Protein AF-A0A8T1SUW6-F1 (afdb_monomer_lite)

Structure (mmCIF, N/CA/C/O backbone):
data_AF-A0A8T1SUW6-F1
#
_entry.id   AF-A0A8T1SUW6-F1
#
loop_
_atom_site.group_PDB
_atom_site.id
_atom_site.type_symbol
_atom_site.label_atom_id
_atom_site.label_alt_id
_atom_site.label_comp_id
_atom_site.label_asym_id
_atom_site.label_entity_id
_atom_site.label_seq_id
_atom_site.pdbx_PDB_ins_code
_atom_site.Cartn_x
_atom_site.Cartn_y
_atom_site.Cartn_z
_atom_site.occupancy
_atom_site.B_iso_or_equiv
_atom_site.auth_seq_id
_atom_site.auth_comp_id
_atom_site.auth_asym_id
_atom_site.auth_atom_id
_atom_site.pdbx_PDB_model_num
ATOM 1 N N . MET A 1 1 ? -59.136 -30.016 9.074 1.00 40.41 1 MET A N 1
ATOM 2 C CA . MET A 1 1 ? -58.946 -30.058 7.612 1.00 40.41 1 MET A CA 1
ATOM 3 C C . MET A 1 1 ? -57.786 -29.136 7.279 1.00 40.41 1 MET A C 1
ATOM 5 O O . MET A 1 1 ? -57.824 -27.994 7.704 1.00 40.41 1 MET A O 1
ATOM 9 N N . HIS A 1 2 ? -56.783 -29.708 6.610 1.00 50.50 2 HIS A N 1
ATOM 10 C CA . HIS A 1 2 ? -55.618 -29.118 5.938 1.00 50.50 2 HIS A CA 1
ATOM 11 C C . HIS A 1 2 ? -54.637 -28.232 6.727 1.00 50.50 2 HIS A C 1
ATOM 13 O O . HIS A 1 2 ? -54.806 -27.031 6.890 1.00 50.50 2 HIS A O 1
ATOM 19 N N . THR A 1 3 ? -53.546 -28.886 7.131 1.00 46.12 3 THR A N 1
ATOM 20 C CA . THR A 1 3 ? -52.180 -28.354 7.151 1.00 46.12 3 THR A CA 1
ATOM 21 C C . THR A 1 3 ? -51.777 -27.932 5.736 1.00 46.12 3 THR A C 1
ATOM 23 O O . THR A 1 3 ? -51.871 -28.756 4.825 1.00 46.12 3 THR A O 1
ATOM 26 N N . ASP A 1 4 ? -51.322 -26.695 5.555 1.00 43.72 4 ASP A N 1
ATOM 27 C CA . ASP A 1 4 ? -50.722 -26.245 4.298 1.00 43.72 4 ASP A CA 1
ATOM 28 C C . ASP A 1 4 ? -49.205 -26.467 4.357 1.00 43.72 4 ASP A C 1
ATOM 30 O O . ASP A 1 4 ? -48.480 -25.861 5.147 1.00 43.72 4 ASP A O 1
ATOM 34 N N . VAL A 1 5 ? -48.774 -27.448 3.571 1.00 49.34 5 VAL A N 1
ATOM 35 C CA . VAL A 1 5 ? -47.392 -27.759 3.212 1.00 49.34 5 VAL A CA 1
ATOM 36 C C . VAL A 1 5 ? -47.083 -26.904 1.986 1.00 49.34 5 VAL A C 1
ATOM 38 O O . VAL A 1 5 ? -47.857 -26.925 1.034 1.00 49.34 5 VAL A O 1
ATOM 41 N N . GLY A 1 6 ? -45.981 -26.151 2.014 1.00 41.66 6 GLY A N 1
ATOM 42 C CA . GLY A 1 6 ? -45.644 -25.195 0.955 1.00 41.66 6 GLY A CA 1
ATOM 43 C C . GLY A 1 6 ? -45.304 -25.820 -0.403 1.00 41.66 6 GLY A C 1
ATOM 44 O O . GLY A 1 6 ? -45.446 -27.025 -0.616 1.00 41.66 6 GLY A O 1
ATOM 45 N N . PRO A 1 7 ? -44.728 -25.009 -1.301 1.00 52.66 7 PRO A N 1
ATOM 46 C CA . PRO A 1 7 ? -43.649 -25.518 -2.130 1.00 52.66 7 PRO A CA 1
ATOM 47 C C . PRO A 1 7 ? -42.414 -24.611 -2.078 1.00 52.66 7 PRO A C 1
ATOM 49 O O . PRO A 1 7 ? -42.462 -23.406 -2.311 1.00 52.66 7 PRO A O 1
ATOM 52 N N . GLU A 1 8 ? -41.290 -25.257 -1.794 1.00 51.03 8 GLU A N 1
ATOM 53 C CA . GLU A 1 8 ? -39.934 -24.847 -2.158 1.00 51.03 8 GLU A CA 1
ATOM 54 C C . GLU A 1 8 ? -39.859 -24.624 -3.682 1.00 51.03 8 GLU A C 1
ATOM 56 O O . GLU A 1 8 ? -40.435 -25.416 -4.443 1.00 51.03 8 GLU A O 1
ATOM 61 N N . PRO A 1 9 ? -39.129 -23.600 -4.154 1.00 45.41 9 PRO A N 1
ATOM 62 C CA . PRO A 1 9 ? -38.442 -23.799 -5.415 1.00 45.41 9 PRO A CA 1
ATOM 63 C C . PRO A 1 9 ? -36.989 -23.313 -5.396 1.00 45.41 9 PRO A C 1
ATOM 65 O O . PRO A 1 9 ? -36.703 -22.127 -5.533 1.00 45.41 9 PRO A O 1
ATOM 68 N N . ARG A 1 10 ? -36.110 -24.316 -5.442 1.00 39.00 10 ARG A N 1
ATOM 69 C CA . ARG A 1 10 ? -35.081 -24.539 -6.468 1.00 39.00 10 ARG A CA 1
ATOM 70 C C . ARG A 1 10 ? -33.951 -23.515 -6.513 1.00 39.00 10 ARG A C 1
ATOM 72 O O . ARG A 1 10 ? -34.040 -22.463 -7.141 1.00 39.00 10 ARG A O 1
ATOM 79 N N . SER A 1 11 ? -32.819 -23.979 -5.989 1.00 37.12 11 SER A N 1
ATOM 80 C CA . SER A 1 11 ? -31.460 -23.643 -6.404 1.00 37.12 11 SER A CA 1
ATOM 81 C C . SER A 1 11 ? -31.374 -23.261 -7.885 1.00 37.12 11 SER A C 1
ATOM 83 O O . SER A 1 11 ? -31.557 -24.097 -8.771 1.00 37.12 11 SER A O 1
ATOM 85 N N . LEU A 1 12 ? -31.042 -22.000 -8.149 1.00 41.91 12 LEU A N 1
ATOM 86 C CA . LEU A 1 12 ? -30.450 -21.593 -9.414 1.00 41.91 12 LEU A CA 1
ATOM 87 C C . LEU A 1 12 ? -28.939 -21.624 -9.227 1.00 41.91 12 LEU A C 1
ATOM 89 O O . LEU A 1 12 ? -28.312 -20.651 -8.813 1.00 41.91 12 LEU A O 1
ATOM 93 N N . GLU A 1 13 ? -28.375 -22.790 -9.527 1.00 40.44 13 GLU A N 1
ATOM 94 C CA . GLU A 1 13 ? -26.963 -22.934 -9.844 1.00 40.44 13 GLU A CA 1
ATOM 95 C C . GLU A 1 13 ? -26.699 -22.172 -11.147 1.00 40.44 13 GLU A C 1
ATOM 97 O O . GLU A 1 13 ? -26.898 -22.660 -12.260 1.00 40.44 13 GLU A O 1
ATOM 102 N N . GLY A 1 14 ? -26.316 -20.907 -10.996 1.00 31.39 14 GLY A N 1
ATOM 103 C CA . GLY A 1 14 ? -25.823 -20.069 -12.076 1.00 31.39 14 GLY A CA 1
ATOM 104 C C . GLY A 1 14 ? -24.409 -20.489 -12.443 1.00 31.39 14 GLY A C 1
ATOM 105 O O . GLY A 1 14 ? -23.456 -19.892 -11.962 1.00 31.39 14 GLY A O 1
ATOM 106 N N . SER A 1 15 ? -24.325 -21.551 -13.248 1.00 36.06 15 SER A N 1
ATOM 107 C CA . SER A 1 15 ? -23.232 -21.917 -14.159 1.00 36.06 15 SER A CA 1
ATOM 108 C C . SER A 1 15 ? -21.910 -21.184 -13.917 1.00 36.06 15 SER A C 1
ATOM 110 O O . SER A 1 15 ? -21.648 -20.109 -14.456 1.00 36.06 15 SER A O 1
ATOM 112 N N . THR A 1 16 ? -21.045 -21.837 -13.150 1.00 34.69 16 THR A N 1
ATOM 113 C CA . THR A 1 16 ? -19.602 -21.669 -13.246 1.00 34.69 16 THR A CA 1
ATOM 114 C C . THR A 1 16 ? -19.174 -22.059 -14.659 1.00 34.69 16 THR A C 1
ATOM 116 O O . THR A 1 16 ? -19.083 -23.234 -15.000 1.00 34.69 16 THR A O 1
ATOM 119 N N . SER A 1 17 ? -18.944 -21.070 -15.517 1.00 33.12 17 SER A N 1
ATOM 120 C CA . SER A 1 17 ? -18.238 -21.281 -16.780 1.00 33.12 17 SER A CA 1
ATOM 121 C C . SER A 1 17 ? -16.751 -21.495 -16.468 1.00 33.12 17 SER A C 1
ATOM 123 O O . SER A 1 17 ? -16.112 -20.555 -15.994 1.00 33.12 17 SER A O 1
ATOM 125 N N . PRO A 1 18 ? -16.151 -22.671 -16.734 1.00 42.69 18 PRO A N 1
ATOM 126 C CA . PRO A 1 18 ? -14.709 -22.843 -16.659 1.00 42.69 18 PRO A CA 1
ATOM 127 C C . PRO A 1 18 ? -14.131 -22.413 -18.008 1.00 42.69 18 PRO A C 1
ATOM 129 O O . PRO A 1 18 ? -13.788 -23.237 -18.851 1.00 42.69 18 PRO A O 1
ATOM 132 N N . VAL A 1 19 ? -14.099 -21.107 -18.261 1.00 36.09 19 VAL A N 1
ATOM 133 C CA . VAL A 1 19 ? -13.510 -20.560 -19.489 1.00 36.09 19 VAL A CA 1
ATOM 134 C C . VAL A 1 19 ? -12.622 -19.381 -19.130 1.00 36.09 19 VAL A C 1
ATOM 136 O O . VAL A 1 19 ? -12.901 -18.259 -19.513 1.00 36.09 19 VAL A O 1
ATOM 139 N N . GLU A 1 20 ? -11.566 -19.636 -18.360 1.00 41.66 20 GLU A N 1
ATOM 140 C CA . GLU A 1 20 ? -10.367 -18.776 -18.369 1.00 41.66 20 GLU A CA 1
ATOM 141 C C . GLU A 1 20 ? -9.097 -19.449 -17.809 1.00 41.66 20 GLU A C 1
ATOM 143 O O . GLU A 1 20 ? -8.033 -18.840 -17.768 1.00 41.66 20 GLU A O 1
ATOM 148 N N . GLU A 1 21 ? -9.145 -20.740 -17.458 1.00 40.72 21 GLU A N 1
ATOM 149 C CA . GLU A 1 21 ? -7.982 -21.466 -16.917 1.00 40.72 21 GLU A CA 1
ATOM 150 C C . GLU A 1 21 ? -7.058 -22.063 -18.004 1.00 40.72 21 GLU A C 1
ATOM 152 O O . GLU A 1 21 ? -5.993 -22.594 -17.709 1.00 40.72 21 GLU A O 1
ATOM 157 N N . GLN A 1 22 ? -7.407 -21.938 -19.289 1.00 41.66 22 GLN A N 1
ATOM 158 C CA . GLN A 1 22 ? -6.613 -22.503 -20.396 1.00 41.66 22 GLN A CA 1
ATOM 159 C C . GLN A 1 22 ? -5.659 -21.511 -21.076 1.00 41.66 22 GLN A C 1
ATOM 161 O O . GLN A 1 22 ? -4.907 -21.896 -21.971 1.00 41.66 22 GLN A O 1
ATOM 166 N N . GLN A 1 23 ? -5.603 -20.256 -20.625 1.00 45.06 23 GLN A N 1
ATOM 167 C CA . GLN A 1 23 ? -4.648 -19.270 -21.146 1.00 45.06 23 GLN A CA 1
ATOM 168 C C . GLN A 1 23 ? -3.442 -19.060 -20.210 1.00 45.06 23 GLN A C 1
ATOM 170 O O . GLN A 1 23 ? -2.803 -18.015 -20.241 1.00 45.06 23 GLN A O 1
ATOM 175 N N . LEU A 1 24 ? -3.110 -20.042 -19.364 1.00 48.47 24 LEU A N 1
ATOM 176 C CA . LEU A 1 24 ? -1.922 -20.010 -18.495 1.00 48.47 24 LEU A CA 1
ATOM 177 C C . LEU A 1 24 ? -0.762 -20.903 -18.972 1.00 48.47 24 LEU A C 1
ATOM 179 O O . LEU A 1 24 ? 0.211 -21.060 -18.241 1.00 48.47 24 LEU A O 1
ATOM 183 N N . GLN A 1 25 ? -0.796 -21.442 -20.199 1.00 52.94 25 GLN A N 1
ATOM 184 C CA . GLN A 1 25 ? 0.197 -22.441 -20.631 1.00 52.94 25 GLN A CA 1
ATOM 185 C C . GLN A 1 25 ? 1.103 -22.073 -21.816 1.00 52.94 25 GLN A C 1
ATOM 187 O O . GLN A 1 25 ? 1.695 -22.973 -22.402 1.00 52.94 25 GLN A O 1
ATOM 192 N N . GLN A 1 26 ? 1.265 -20.807 -22.213 1.00 40.62 26 GLN A N 1
ATOM 193 C CA . GLN A 1 26 ? 2.131 -20.500 -23.368 1.00 40.62 26 GLN A CA 1
ATOM 194 C C . GLN A 1 26 ? 3.081 -19.327 -23.115 1.00 40.62 26 GLN A C 1
ATOM 196 O O . GLN A 1 26 ? 2.941 -18.245 -23.675 1.00 40.62 26 GLN A O 1
ATOM 201 N N . CYS A 1 27 ? 4.109 -19.587 -22.307 1.00 34.09 27 CYS A N 1
ATOM 202 C CA . CYS A 1 27 ? 5.427 -19.009 -22.561 1.00 34.09 27 CYS A CA 1
ATOM 203 C C . CYS A 1 27 ? 6.105 -19.887 -23.625 1.00 34.09 27 CYS A C 1
ATOM 205 O O . CYS A 1 27 ? 6.280 -21.078 -23.362 1.00 34.09 27 CYS A O 1
ATOM 207 N N . PRO A 1 28 ? 6.502 -19.380 -24.805 1.00 35.78 28 PRO A N 1
ATOM 208 C CA . PRO A 1 28 ? 7.363 -20.163 -25.673 1.00 35.78 28 PRO A CA 1
ATOM 209 C C . PRO A 1 28 ? 8.774 -20.206 -25.071 1.00 35.78 28 PRO A C 1
ATOM 211 O O . PRO A 1 28 ? 9.523 -19.230 -25.121 1.00 35.78 28 PRO A O 1
ATOM 214 N N . GLU A 1 29 ? 9.133 -21.367 -24.519 1.00 48.25 29 GLU A N 1
ATOM 215 C CA . GLU A 1 29 ? 10.520 -21.809 -24.411 1.00 48.25 29 GLU A CA 1
ATOM 216 C C . GLU A 1 29 ? 11.103 -21.885 -25.827 1.00 48.25 29 GLU A C 1
ATOM 218 O O . GLU A 1 29 ? 10.810 -22.805 -26.588 1.00 48.25 29 GLU A O 1
ATOM 223 N N . GLN A 1 30 ? 11.920 -20.908 -26.218 1.00 36.59 30 GLN A N 1
ATOM 224 C CA . GLN A 1 30 ? 12.763 -21.043 -27.404 1.00 36.59 30 GLN A CA 1
ATOM 225 C C . GLN A 1 30 ? 14.215 -21.205 -26.985 1.00 36.59 30 GLN A C 1
ATOM 227 O O . GLN A 1 30 ? 15.023 -20.282 -27.037 1.00 36.59 30 GLN A O 1
ATOM 232 N N . ALA A 1 31 ? 14.533 -22.437 -26.603 1.00 50.47 31 ALA A N 1
ATOM 233 C CA . ALA A 1 31 ? 15.875 -22.975 -26.690 1.00 50.47 31 ALA A CA 1
ATOM 234 C C . ALA A 1 31 ? 15.864 -24.131 -27.698 1.00 50.47 3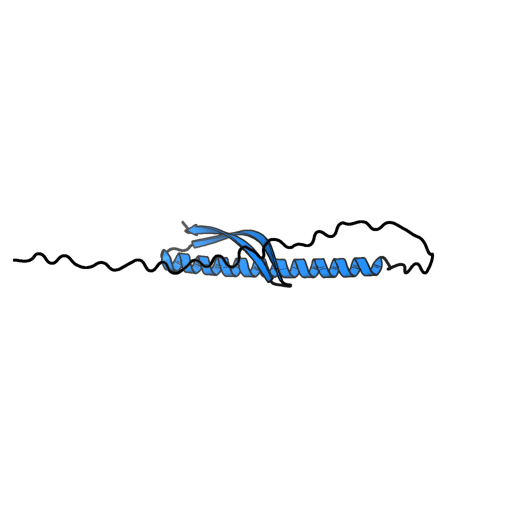1 ALA A C 1
ATOM 236 O O . ALA A 1 31 ? 15.648 -25.273 -27.317 1.00 50.47 31 ALA A O 1
ATOM 237 N N . VAL A 1 32 ? 16.133 -23.853 -28.980 1.00 36.28 32 VAL A N 1
ATOM 238 C CA . VAL A 1 32 ? 16.771 -24.845 -29.861 1.00 36.28 32 VAL A CA 1
ATOM 239 C C . VAL A 1 32 ? 17.847 -24.163 -30.703 1.00 36.28 32 VAL A C 1
ATOM 241 O O . VAL A 1 32 ? 17.603 -23.301 -31.542 1.00 36.28 32 VAL A O 1
ATOM 244 N N . SER A 1 33 ? 19.062 -24.597 -30.394 1.00 43.94 33 SER A N 1
ATOM 245 C CA . SER A 1 33 ? 20.339 -24.404 -31.063 1.00 43.94 33 SER A CA 1
ATOM 246 C C . SER A 1 33 ? 20.287 -24.698 -32.565 1.00 43.94 33 SER A C 1
ATOM 248 O O . SER A 1 33 ? 20.057 -25.842 -32.948 1.00 43.94 33 SER A O 1
ATOM 250 N N . ASN A 1 34 ? 20.679 -23.725 -33.390 1.00 42.53 34 ASN A N 1
ATOM 251 C CA . ASN A 1 34 ? 21.217 -23.988 -34.724 1.00 42.53 34 ASN A CA 1
ATOM 252 C C . ASN A 1 34 ? 22.693 -23.581 -34.742 1.00 42.53 34 ASN A C 1
ATOM 254 O O . ASN A 1 34 ? 23.038 -22.399 -34.710 1.00 42.53 34 ASN A O 1
ATOM 258 N N . ARG A 1 35 ? 23.569 -24.588 -34.743 1.00 54.19 35 ARG A N 1
ATOM 259 C CA . ARG A 1 35 ? 24.987 -24.425 -35.061 1.00 54.19 35 ARG A CA 1
ATOM 260 C C . ARG A 1 35 ? 25.167 -24.342 -36.582 1.00 54.19 35 ARG A C 1
ATOM 262 O O . ARG A 1 35 ? 24.567 -25.139 -37.295 1.00 54.19 35 ARG A O 1
ATOM 269 N N . GLN A 1 36 ? 26.132 -23.489 -36.963 1.00 49.12 36 GLN A N 1
ATOM 270 C CA . GLN A 1 36 ? 27.047 -23.615 -38.118 1.00 49.12 36 GLN A CA 1
ATOM 271 C C . GLN A 1 36 ? 26.549 -22.949 -39.429 1.00 49.12 36 GLN A C 1
ATOM 273 O O . GLN A 1 36 ? 25.399 -23.122 -39.797 1.00 49.12 36 GLN A O 1
ATOM 278 N N . GLU A 1 37 ? 27.298 -22.129 -40.186 1.00 45.12 37 GLU A N 1
ATOM 279 C CA . GLU A 1 37 ? 28.743 -21.875 -40.270 1.00 45.12 37 GLU A CA 1
ATOM 280 C C . GLU A 1 37 ? 29.030 -20.541 -41.012 1.00 45.12 37 GLU A C 1
ATOM 282 O O . GLU A 1 37 ? 28.350 -20.188 -41.970 1.00 45.12 37 GLU A O 1
ATOM 287 N N . ASP A 1 38 ? 30.040 -19.816 -40.530 1.00 48.06 38 ASP A N 1
ATOM 288 C CA . ASP A 1 38 ? 31.078 -19.080 -41.270 1.00 48.06 38 ASP A CA 1
ATOM 289 C C . ASP A 1 38 ? 30.749 -18.265 -42.553 1.00 48.06 38 ASP A C 1
ATOM 291 O O . ASP A 1 38 ? 30.609 -18.800 -43.652 1.00 48.06 38 ASP A O 1
ATOM 295 N N . ARG A 1 39 ? 30.790 -16.923 -42.435 1.00 50.53 39 ARG A N 1
ATOM 296 C CA . ARG A 1 39 ? 31.409 -16.020 -43.433 1.00 50.53 39 ARG A CA 1
ATOM 297 C C . ARG A 1 39 ? 31.607 -14.603 -42.878 1.00 50.53 39 ARG A C 1
ATOM 299 O O . ARG A 1 39 ? 30.667 -13.887 -42.546 1.00 50.53 39 ARG A O 1
ATOM 306 N N . MET A 1 40 ? 32.876 -14.215 -42.798 1.00 49.41 40 MET A N 1
ATOM 307 C CA . MET A 1 40 ? 33.417 -12.913 -42.403 1.00 49.41 40 MET A CA 1
ATOM 308 C C . MET A 1 40 ? 32.735 -11.724 -43.110 1.00 49.41 40 MET A C 1
ATOM 310 O O . MET A 1 40 ? 32.757 -11.625 -44.333 1.00 49.41 40 MET A O 1
ATOM 314 N N . GLY A 1 41 ? 32.202 -10.775 -42.332 1.00 49.28 41 GLY A N 1
ATOM 315 C CA . GLY A 1 41 ? 31.678 -9.513 -42.855 1.00 49.28 41 GLY A CA 1
ATOM 316 C C . GLY A 1 41 ? 31.212 -8.552 -41.762 1.00 49.28 41 GLY A C 1
ATOM 317 O O . GLY A 1 41 ? 30.094 -8.653 -41.282 1.00 49.28 41 GLY A O 1
ATOM 318 N N . GLN A 1 42 ? 32.073 -7.590 -41.423 1.00 48.44 42 GLN A N 1
ATOM 319 C CA . GLN A 1 42 ? 31.779 -6.355 -40.677 1.00 48.44 42 GLN A CA 1
ATOM 320 C C . GLN A 1 42 ? 31.439 -6.500 -39.182 1.00 48.44 42 GLN A C 1
ATOM 322 O O . GLN A 1 42 ? 30.304 -6.649 -38.739 1.00 48.44 42 GLN A O 1
ATOM 327 N N . ARG A 1 43 ? 32.484 -6.326 -38.369 1.00 54.06 43 ARG A N 1
ATOM 328 C CA . ARG A 1 43 ? 32.411 -6.113 -36.923 1.00 54.06 43 ARG A CA 1
ATOM 329 C C . ARG A 1 43 ? 31.776 -4.745 -36.639 1.00 54.06 43 ARG A C 1
ATOM 331 O O . ARG A 1 43 ? 32.496 -3.768 -36.450 1.00 54.06 43 ARG A O 1
ATOM 338 N N . ASN A 1 44 ? 30.448 -4.673 -36.573 1.00 55.97 44 ASN A N 1
ATOM 339 C CA . ASN A 1 44 ? 29.773 -3.525 -35.974 1.00 55.97 44 ASN A CA 1
ATOM 340 C C . ASN A 1 44 ? 29.995 -3.596 -34.453 1.00 55.97 44 ASN A C 1
ATOM 342 O O . ASN A 1 44 ? 29.273 -4.279 -33.724 1.00 55.97 44 ASN A O 1
ATOM 346 N N . ARG A 1 45 ? 31.087 -2.982 -33.980 1.00 55.81 45 ARG A N 1
ATOM 347 C CA . ARG A 1 45 ? 31.351 -2.809 -32.550 1.00 55.81 45 ARG A CA 1
ATOM 348 C C . ARG A 1 45 ? 30.259 -1.885 -32.003 1.00 55.81 45 ARG A C 1
ATOM 350 O O . ARG A 1 45 ? 30.421 -0.671 -32.057 1.00 55.81 45 ARG A O 1
ATOM 357 N N . ARG A 1 46 ? 29.161 -2.443 -31.477 1.00 59.31 46 ARG A N 1
ATOM 358 C CA . ARG A 1 46 ? 28.294 -1.696 -30.552 1.00 59.31 46 ARG A CA 1
ATOM 359 C C . ARG A 1 46 ? 29.204 -1.164 -29.444 1.00 59.31 46 ARG A C 1
ATOM 361 O O . ARG A 1 46 ? 29.917 -1.945 -28.811 1.00 59.31 46 ARG A O 1
ATOM 368 N N . SER A 1 47 ? 29.289 0.157 -29.333 1.00 57.84 47 SER A N 1
ATOM 369 C CA . SER A 1 47 ? 30.207 0.810 -28.406 1.00 57.84 47 SER A CA 1
ATOM 370 C C . SER A 1 47 ? 29.719 0.559 -26.977 1.00 57.84 47 SER A C 1
ATOM 372 O O . SER A 1 47 ? 28.517 0.657 -26.744 1.00 57.84 47 SER A O 1
ATOM 374 N N . PRO A 1 48 ? 30.609 0.279 -26.007 1.00 61.12 48 PRO A N 1
ATOM 375 C CA . PRO A 1 48 ? 30.224 0.077 -24.603 1.00 61.12 48 PRO A CA 1
ATOM 376 C C . PRO A 1 48 ? 29.334 1.202 -24.041 1.00 61.12 48 PRO A C 1
ATOM 378 O O . PRO A 1 48 ? 28.413 0.947 -23.277 1.00 61.12 48 PRO A O 1
ATOM 381 N N . LYS A 1 49 ? 29.539 2.428 -24.539 1.00 58.09 49 LYS A N 1
ATOM 382 C CA . LYS A 1 49 ? 28.843 3.656 -24.134 1.00 58.09 49 LYS A CA 1
ATOM 383 C C . LYS A 1 49 ? 27.316 3.614 -24.298 1.00 58.09 49 LYS A C 1
ATOM 385 O O . LYS A 1 49 ? 26.615 4.236 -23.511 1.00 58.09 49 LYS A O 1
ATOM 390 N N . ASP A 1 50 ? 26.796 2.905 -25.301 1.00 66.00 50 ASP A N 1
ATOM 391 C CA . ASP A 1 50 ? 25.347 2.869 -25.563 1.00 66.00 50 ASP A CA 1
ATOM 392 C C . ASP A 1 50 ? 24.613 1.907 -24.613 1.00 66.00 50 ASP A C 1
ATOM 394 O O . ASP A 1 50 ? 23.426 2.081 -24.332 1.00 66.00 50 ASP A O 1
ATOM 398 N N . ALA A 1 51 ? 25.320 0.892 -24.102 1.00 63.69 51 ALA A N 1
ATOM 399 C CA . ALA A 1 51 ? 24.779 -0.046 -23.124 1.00 63.69 51 ALA A CA 1
ATOM 400 C C . ALA A 1 51 ? 24.642 0.612 -21.743 1.00 63.69 51 ALA A C 1
ATOM 402 O O . ALA A 1 51 ? 23.598 0.466 -21.109 1.00 63.69 51 ALA A O 1
ATOM 403 N N . ASP A 1 52 ? 25.642 1.402 -21.339 1.00 72.19 52 ASP A N 1
ATOM 404 C CA . ASP A 1 52 ? 25.657 2.109 -20.052 1.00 72.19 52 ASP A CA 1
ATOM 405 C C . ASP A 1 52 ? 24.492 3.114 -19.927 1.00 72.19 52 ASP A C 1
ATOM 407 O O . ASP A 1 52 ? 23.863 3.232 -18.874 1.00 72.19 52 ASP A O 1
ATOM 411 N N . ILE A 1 53 ? 24.146 3.813 -21.018 1.00 74.94 53 ILE A N 1
ATOM 412 C CA . ILE A 1 53 ? 23.023 4.767 -21.026 1.00 74.94 53 ILE A CA 1
ATOM 413 C C . ILE A 1 53 ? 21.674 4.047 -20.910 1.00 74.94 53 ILE A C 1
ATOM 415 O O . ILE A 1 53 ? 20.813 4.477 -20.141 1.00 74.94 53 ILE A O 1
ATOM 419 N N . MET A 1 54 ? 21.468 2.952 -21.649 1.00 73.75 54 MET A N 1
ATOM 420 C CA . MET A 1 54 ? 20.210 2.199 -21.571 1.00 73.75 54 MET A CA 1
ATOM 421 C C . MET A 1 54 ? 19.980 1.579 -20.190 1.00 73.75 54 MET A C 1
ATOM 423 O O . MET A 1 54 ? 18.833 1.510 -19.747 1.00 73.75 54 MET A O 1
ATOM 427 N N . ASP A 1 55 ? 21.043 1.149 -19.511 1.00 72.00 55 ASP A N 1
ATOM 428 C CA . ASP A 1 55 ? 20.950 0.587 -18.164 1.00 72.00 55 ASP A CA 1
ATOM 429 C C . ASP A 1 55 ? 20.542 1.653 -17.135 1.00 72.00 55 ASP A C 1
ATOM 431 O O . ASP A 1 55 ? 19.575 1.483 -16.390 1.00 72.00 55 ASP A O 1
ATOM 435 N N . SER A 1 56 ? 21.171 2.831 -17.195 1.00 79.19 56 SER A N 1
ATOM 436 C CA . SER A 1 56 ? 20.823 3.969 -16.334 1.00 79.19 56 SER A CA 1
ATOM 437 C C . SER A 1 56 ? 19.367 4.435 -16.504 1.00 79.19 56 SER A C 1
ATOM 439 O O . SER A 1 56 ? 18.684 4.743 -15.520 1.00 79.19 56 SER A O 1
ATOM 441 N N . VAL A 1 57 ? 18.851 4.445 -17.739 1.00 77.25 57 VAL A N 1
ATOM 442 C CA . VAL A 1 57 ? 17.447 4.798 -18.019 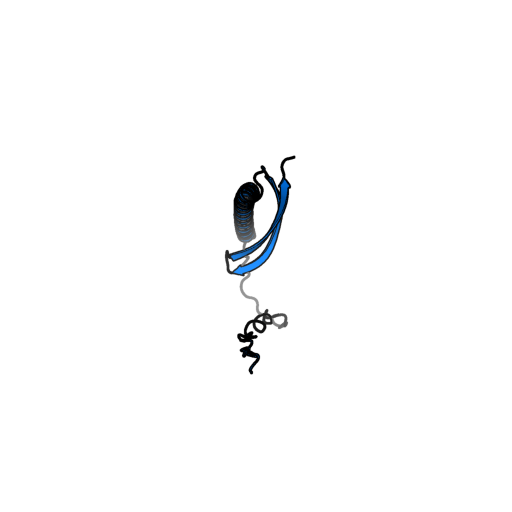1.00 77.25 57 VAL A CA 1
ATOM 443 C C . VAL A 1 57 ? 16.484 3.788 -17.387 1.00 77.25 57 VAL A C 1
ATOM 445 O 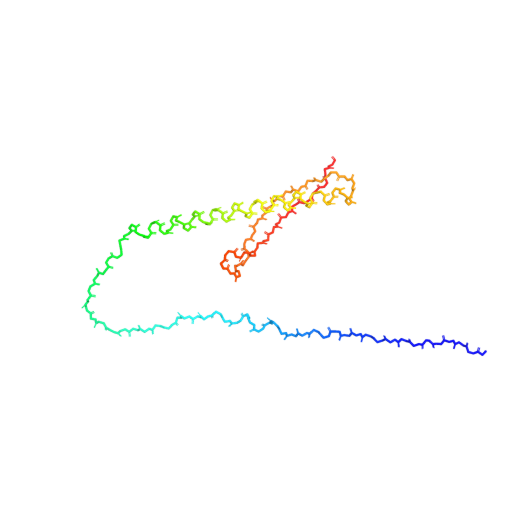O . VAL A 1 57 ? 15.484 4.189 -16.786 1.00 77.25 57 VAL A O 1
ATOM 448 N N . ARG A 1 58 ? 16.787 2.486 -17.475 1.00 80.38 58 ARG A N 1
ATOM 449 C CA . ARG A 1 58 ? 15.962 1.424 -16.877 1.00 80.38 58 ARG A CA 1
ATOM 450 C C . ARG A 1 58 ? 15.932 1.512 -15.356 1.00 80.38 58 ARG A C 1
ATOM 452 O O . ARG A 1 58 ? 14.851 1.420 -14.776 1.00 80.38 58 ARG A O 1
ATOM 459 N N . GLU A 1 59 ? 17.077 1.754 -14.724 1.00 81.62 59 GLU A N 1
ATOM 460 C CA . GLU A 1 59 ? 17.168 1.920 -13.268 1.00 81.62 59 GLU A CA 1
ATOM 461 C C . GLU A 1 59 ? 16.348 3.130 -12.794 1.00 81.62 59 GLU A C 1
ATOM 463 O O . GLU A 1 59 ? 15.570 3.040 -11.844 1.00 81.62 59 GLU A O 1
ATOM 468 N N . THR A 1 60 ? 16.438 4.251 -13.516 1.00 85.12 60 THR A N 1
ATOM 469 C CA . THR A 1 60 ? 15.669 5.468 -13.206 1.00 85.12 60 THR A CA 1
ATOM 470 C C . THR A 1 60 ? 14.163 5.211 -13.286 1.00 85.12 60 THR A C 1
ATOM 472 O O . THR A 1 60 ? 13.399 5.639 -12.417 1.00 85.12 60 THR A O 1
ATOM 475 N N . GLN A 1 61 ? 13.719 4.472 -14.305 1.00 84.38 61 GLN A N 1
ATOM 476 C CA . GLN A 1 61 ? 12.311 4.120 -14.469 1.00 84.38 61 GLN A CA 1
ATOM 477 C C . GLN A 1 61 ? 11.829 3.145 -13.386 1.00 84.38 61 GLN A C 1
ATOM 479 O O . GLN A 1 61 ? 10.724 3.305 -12.859 1.00 84.38 61 GLN A O 1
ATOM 484 N N . ALA A 1 62 ? 12.657 2.171 -13.006 1.00 85.25 62 ALA A N 1
ATOM 485 C CA . ALA A 1 62 ? 12.361 1.259 -11.906 1.00 85.25 62 ALA A CA 1
ATOM 486 C C . ALA A 1 62 ? 12.239 2.012 -10.571 1.00 85.25 62 ALA A C 1
ATOM 488 O O . ALA A 1 62 ? 11.300 1.773 -9.811 1.00 85.25 62 ALA A O 1
ATOM 489 N N . ALA A 1 63 ? 13.130 2.970 -10.309 1.00 87.56 63 ALA A N 1
ATOM 490 C CA . ALA A 1 63 ? 13.070 3.818 -9.122 1.00 87.56 63 ALA A CA 1
ATOM 491 C C . ALA A 1 63 ? 11.795 4.678 -9.086 1.00 87.56 63 ALA A C 1
ATOM 493 O O . ALA A 1 63 ? 11.118 4.731 -8.058 1.00 87.56 63 ALA A O 1
ATOM 494 N N . ALA A 1 64 ? 11.424 5.300 -10.211 1.00 89.62 64 ALA A N 1
ATOM 495 C CA . ALA A 1 64 ? 10.189 6.079 -10.316 1.00 89.62 64 ALA A CA 1
ATOM 496 C C . ALA A 1 64 ? 8.944 5.217 -10.048 1.00 89.62 64 ALA A C 1
ATOM 498 O O . ALA A 1 64 ? 8.056 5.623 -9.299 1.00 89.62 64 ALA A O 1
ATOM 499 N N . THR A 1 65 ? 8.928 4.003 -10.598 1.00 92.31 65 THR A N 1
ATOM 500 C CA . THR A 1 65 ? 7.841 3.035 -10.412 1.00 92.31 65 THR A CA 1
ATOM 501 C C . THR A 1 65 ? 7.718 2.614 -8.942 1.00 92.31 65 THR A C 1
ATOM 503 O O . THR A 1 65 ? 6.632 2.668 -8.370 1.00 92.31 65 THR A O 1
ATOM 506 N N . ARG A 1 66 ? 8.835 2.278 -8.280 1.00 93.00 66 ARG A N 1
ATOM 507 C CA . ARG A 1 66 ? 8.847 1.948 -6.841 1.00 93.00 66 ARG A CA 1
ATOM 508 C C . ARG A 1 66 ? 8.345 3.111 -5.980 1.00 93.00 66 ARG A C 1
ATOM 510 O O . ARG A 1 66 ? 7.601 2.891 -5.028 1.00 93.00 66 ARG A O 1
ATOM 517 N N . ALA A 1 67 ? 8.709 4.349 -6.321 1.00 95.94 67 ALA A N 1
ATOM 518 C CA . ALA A 1 67 ? 8.220 5.533 -5.614 1.00 95.94 67 ALA A CA 1
ATOM 519 C C . ALA A 1 67 ? 6.702 5.721 -5.775 1.00 95.94 67 ALA A C 1
ATOM 521 O O . ALA A 1 67 ? 6.024 6.144 -4.839 1.00 95.94 67 ALA A O 1
ATOM 522 N N . GLU A 1 68 ? 6.151 5.404 -6.944 1.00 96.25 68 GLU A N 1
ATOM 523 C CA . GLU A 1 68 ? 4.706 5.429 -7.167 1.00 96.25 68 GLU A CA 1
ATOM 524 C C . GLU A 1 68 ? 3.981 4.365 -6.336 1.00 96.25 68 GLU A C 1
ATOM 526 O O . GLU A 1 68 ? 2.990 4.682 -5.674 1.00 96.25 68 GLU A O 1
ATOM 531 N N . TRP A 1 69 ? 4.517 3.144 -6.274 1.00 96.94 69 TRP A N 1
ATOM 532 C CA . TRP A 1 69 ? 3.974 2.086 -5.416 1.00 96.94 69 TRP A CA 1
ATOM 533 C C . TRP A 1 69 ? 3.975 2.487 -3.942 1.00 96.94 69 TRP A C 1
ATOM 535 O O . TRP A 1 69 ? 2.990 2.265 -3.241 1.00 96.94 69 TRP A O 1
ATOM 545 N N . GLN A 1 70 ? 5.041 3.147 -3.487 1.00 98.00 70 GLN A N 1
ATOM 546 C CA . GLN A 1 70 ? 5.136 3.648 -2.120 1.00 98.00 70 GLN A CA 1
ATOM 547 C C . GLN A 1 70 ? 4.046 4.691 -1.814 1.00 98.00 70 GLN A C 1
ATOM 549 O O . GLN A 1 70 ? 3.332 4.566 -0.819 1.00 98.00 70 GLN A O 1
ATOM 554 N N . ARG A 1 71 ? 3.837 5.678 -2.697 1.00 98.25 71 ARG A N 1
ATOM 555 C CA . ARG A 1 71 ? 2.759 6.677 -2.533 1.00 98.25 71 ARG A CA 1
ATOM 556 C C . ARG A 1 71 ? 1.374 6.036 -2.535 1.00 98.25 71 ARG A C 1
ATOM 558 O O . ARG A 1 71 ? 0.493 6.448 -1.771 1.00 98.25 71 ARG A O 1
ATOM 565 N N . TRP A 1 72 ? 1.168 5.038 -3.394 1.00 98.00 72 TRP A N 1
ATOM 566 C CA . TRP A 1 72 ? -0.069 4.266 -3.423 1.00 98.00 72 TRP A CA 1
ATOM 567 C C . TRP A 1 72 ? -0.298 3.537 -2.093 1.00 98.00 72 TRP A C 1
ATOM 569 O O . TRP A 1 72 ? -1.397 3.619 -1.538 1.00 98.00 72 TRP A O 1
ATOM 579 N N . ALA A 1 73 ? 0.732 2.897 -1.535 1.00 98.50 73 ALA A N 1
ATOM 580 C CA . ALA A 1 73 ? 0.642 2.194 -0.261 1.00 98.50 73 ALA A CA 1
ATOM 581 C C . ALA A 1 73 ? 0.348 3.144 0.908 1.00 98.50 73 ALA A C 1
ATOM 583 O O . ALA A 1 73 ? -0.523 2.860 1.729 1.00 98.50 73 ALA A O 1
ATOM 584 N N . GLU A 1 74 ? 0.998 4.308 0.954 1.00 98.56 74 GLU A N 1
ATOM 585 C CA . GLU A 1 74 ? 0.756 5.342 1.970 1.00 98.56 74 GLU A CA 1
ATOM 586 C C . GLU A 1 74 ? -0.677 5.871 1.916 1.00 98.56 74 GLU A C 1
ATOM 588 O O . GLU A 1 74 ? -1.365 5.944 2.939 1.00 98.56 74 GLU A O 1
ATOM 593 N N . THR A 1 75 ? -1.158 6.185 0.712 1.00 98.62 75 THR A N 1
ATOM 594 C CA . THR A 1 75 ? -2.533 6.652 0.497 1.00 98.62 75 THR A CA 1
ATOM 595 C C . THR A 1 75 ? -3.545 5.582 0.903 1.00 98.62 75 THR A C 1
ATOM 597 O O . THR A 1 75 ? -4.546 5.880 1.560 1.00 98.62 75 THR A O 1
ATOM 600 N N . THR A 1 76 ? -3.274 4.326 0.550 1.00 98.62 76 THR A N 1
ATOM 601 C CA . THR A 1 76 ? -4.115 3.175 0.895 1.00 98.62 76 THR A CA 1
ATOM 602 C C . THR A 1 76 ? -4.149 2.950 2.405 1.00 98.62 76 THR A C 1
ATOM 604 O O . THR A 1 76 ? -5.234 2.866 2.981 1.00 98.62 76 THR A O 1
ATOM 607 N N . GLY A 1 77 ? -2.993 2.960 3.074 1.00 98.50 77 GLY A N 1
ATOM 608 C CA . GLY A 1 77 ? -2.898 2.851 4.529 1.00 98.50 77 GLY A CA 1
ATOM 609 C C . GLY A 1 77 ? -3.638 3.980 5.248 1.00 98.50 77 GLY A C 1
ATOM 610 O O . GLY A 1 77 ? -4.424 3.726 6.161 1.00 98.50 77 GLY A O 1
ATOM 611 N N . ALA A 1 78 ? -3.488 5.225 4.786 1.00 98.38 78 ALA A N 1
ATOM 612 C CA . ALA A 1 78 ? -4.211 6.366 5.343 1.00 98.38 78 ALA A CA 1
ATOM 613 C C . ALA A 1 78 ? -5.736 6.228 5.195 1.00 98.38 78 ALA A C 1
ATOM 615 O O . ALA A 1 78 ? -6.467 6.534 6.140 1.00 98.38 78 ALA A O 1
ATOM 616 N N . ARG A 1 79 ? -6.220 5.739 4.045 1.00 98.56 79 ARG A N 1
ATOM 617 C CA . ARG A 1 79 ? -7.647 5.458 3.820 1.00 98.56 79 ARG A CA 1
ATOM 618 C C . ARG A 1 79 ? -8.159 4.344 4.730 1.00 98.56 79 ARG A C 1
ATOM 620 O O . ARG A 1 79 ? -9.184 4.530 5.382 1.00 98.56 79 ARG A O 1
ATOM 627 N N . ILE A 1 80 ? -7.433 3.230 4.832 1.00 98.38 80 ILE A N 1
ATOM 628 C CA . ILE A 1 80 ? -7.781 2.111 5.722 1.00 98.38 80 ILE A CA 1
ATOM 629 C C . ILE A 1 80 ? -7.849 2.583 7.178 1.00 98.38 80 ILE A C 1
ATOM 631 O O . ILE A 1 80 ? -8.810 2.277 7.879 1.00 98.38 80 ILE A O 1
ATOM 635 N N . ARG A 1 81 ? -6.894 3.408 7.624 1.00 97.62 81 ARG A N 1
ATOM 636 C CA . ARG A 1 81 ? -6.905 4.007 8.966 1.00 97.62 81 ARG A CA 1
ATOM 637 C C . ARG A 1 81 ? -8.189 4.790 9.251 1.00 97.62 81 ARG A C 1
ATOM 639 O O . ARG A 1 81 ? -8.762 4.637 10.327 1.00 97.62 81 ARG A O 1
ATOM 646 N N . VAL A 1 82 ? -8.633 5.624 8.306 1.00 97.75 82 VAL A N 1
ATOM 647 C CA . VAL A 1 82 ? -9.873 6.408 8.446 1.00 97.75 82 VAL A CA 1
ATOM 648 C C . VAL A 1 82 ? -11.089 5.487 8.533 1.00 97.75 82 VAL A C 1
ATOM 650 O O . VAL A 1 82 ? -11.927 5.684 9.410 1.00 97.75 82 VAL A O 1
ATOM 653 N N . LEU A 1 83 ? -11.160 4.456 7.687 1.00 98.31 83 LEU A N 1
ATOM 654 C CA . LEU A 1 83 ? -12.251 3.477 7.716 1.00 98.31 83 LEU A CA 1
ATOM 655 C C . LEU A 1 83 ? -12.317 2.735 9.056 1.00 98.31 83 LEU A C 1
ATOM 657 O O . LEU A 1 83 ? -13.386 2.634 9.653 1.00 98.31 83 LEU A O 1
ATOM 661 N N . LEU A 1 84 ? -11.175 2.275 9.573 1.00 97.62 84 LEU A N 1
ATOM 662 C CA . LEU A 1 84 ? -11.102 1.605 10.873 1.00 97.62 84 LEU A CA 1
ATOM 663 C C . LEU A 1 84 ? -11.552 2.525 12.014 1.00 97.62 84 LEU A C 1
ATOM 665 O O . LEU A 1 84 ? -12.270 2.096 12.917 1.00 97.62 84 LEU A O 1
ATOM 669 N N . GLN A 1 85 ? -11.182 3.806 11.962 1.00 96.25 85 GLN A N 1
ATOM 670 C CA . GLN A 1 85 ? -11.647 4.782 12.943 1.00 96.25 85 GLN A CA 1
ATOM 671 C C . GLN A 1 85 ? -13.158 5.014 12.865 1.00 96.25 85 GLN A C 1
ATOM 673 O O . GLN A 1 85 ? -13.809 5.079 13.904 1.00 96.25 85 GLN A O 1
ATOM 678 N N . GLN A 1 86 ? -13.721 5.114 11.661 1.00 97.12 86 GLN A N 1
ATOM 679 C CA . GLN A 1 86 ? -15.164 5.275 11.471 1.00 97.12 86 GLN A CA 1
ATOM 680 C C . GLN A 1 86 ? -15.947 4.053 11.965 1.00 97.12 86 GLN A C 1
ATOM 682 O O . GLN A 1 86 ? -16.988 4.216 12.594 1.00 97.12 86 GLN A O 1
ATOM 687 N N . LEU A 1 87 ? -15.432 2.843 11.729 1.00 97.31 87 LEU A N 1
ATOM 688 C CA . LEU A 1 87 ? -16.100 1.599 12.109 1.00 97.31 87 LEU A CA 1
ATOM 689 C C . LEU A 1 87 ? -16.034 1.319 13.618 1.00 97.31 87 LEU A C 1
ATOM 691 O O . LEU A 1 87 ? -16.995 0.824 14.200 1.00 97.31 87 LEU A O 1
ATOM 695 N N . HIS A 1 88 ? -14.902 1.624 14.259 1.00 95.38 88 HIS A N 1
ATOM 696 C CA . HIS A 1 88 ? -14.655 1.262 15.660 1.00 95.38 88 HIS A CA 1
ATOM 697 C C . HIS A 1 88 ? -14.737 2.440 16.642 1.00 95.38 88 HIS A C 1
ATOM 699 O O . HIS A 1 88 ? -14.639 2.231 17.851 1.00 95.38 88 HIS A O 1
ATOM 705 N N . GLY A 1 89 ? -14.866 3.677 16.153 1.00 93.31 89 GLY A N 1
ATOM 706 C CA . GLY A 1 89 ? -14.973 4.888 16.976 1.00 93.31 89 GLY A CA 1
ATOM 707 C C . GLY A 1 89 ? -13.700 5.270 17.743 1.00 93.31 89 GLY A C 1
ATOM 708 O O . GLY A 1 89 ? -13.737 6.160 18.589 1.00 93.31 89 GLY A O 1
ATOM 709 N N . LYS A 1 90 ? -12.569 4.610 17.471 1.00 93.31 90 LYS A N 1
ATOM 710 C CA . LYS A 1 90 ? -11.271 4.841 18.126 1.00 93.31 90 LYS A CA 1
ATOM 711 C C . LYS A 1 90 ? -10.201 5.167 17.088 1.00 93.31 90 LYS A C 1
ATOM 713 O O . LYS A 1 90 ? -10.305 4.683 15.967 1.00 93.31 90 LYS A O 1
ATOM 718 N N . PRO A 1 91 ? -9.167 5.953 17.418 1.00 94.69 91 PRO A N 1
ATOM 719 C CA . PRO A 1 91 ? -8.053 6.177 16.504 1.00 94.69 91 PRO A CA 1
ATOM 720 C C . PRO A 1 91 ? -7.283 4.875 16.230 1.00 94.69 91 PRO A C 1
ATOM 722 O O . PRO A 1 91 ? -7.028 4.088 17.139 1.00 94.69 91 PRO A O 1
ATOM 725 N N . TRP A 1 92 ? -6.860 4.671 14.980 1.00 97.56 92 TRP A N 1
ATOM 726 C CA . TRP A 1 92 ? -6.034 3.531 14.558 1.00 97.56 92 TRP A CA 1
ATOM 727 C C . TRP A 1 92 ? -4.689 3.998 14.007 1.00 97.56 92 TRP A C 1
ATOM 729 O O . TRP A 1 92 ? -4.547 5.120 13.517 1.00 97.56 92 TRP A O 1
ATOM 739 N N . ARG A 1 93 ? -3.681 3.136 14.104 1.00 96.88 93 ARG A N 1
ATOM 740 C CA . ARG A 1 93 ? -2.408 3.253 13.400 1.00 96.88 93 ARG A CA 1
ATOM 741 C C . ARG A 1 93 ? -2.360 2.199 12.307 1.00 96.88 93 ARG A C 1
ATOM 743 O O . ARG A 1 93 ? -2.754 1.057 12.530 1.00 96.88 93 ARG A O 1
ATOM 750 N N . THR A 1 94 ? -1.827 2.594 11.162 1.00 97.88 94 THR A N 1
ATOM 751 C CA . THR A 1 94 ? -1.470 1.691 10.073 1.00 97.88 94 THR A CA 1
ATOM 752 C C . THR A 1 94 ? 0.024 1.809 9.810 1.00 97.88 94 THR A C 1
ATOM 754 O O . THR A 1 94 ? 0.529 2.933 9.769 1.00 97.88 94 THR A O 1
ATOM 757 N N . ASN A 1 95 ? 0.718 0.690 9.634 1.00 98.06 95 ASN A N 1
ATOM 758 C CA . ASN A 1 95 ? 2.132 0.662 9.271 1.00 98.06 95 ASN A CA 1
ATOM 759 C C . ASN A 1 95 ? 2.336 -0.222 8.039 1.00 98.06 95 ASN A C 1
ATOM 761 O O . ASN A 1 95 ? 1.849 -1.351 8.005 1.00 98.06 95 ASN A O 1
ATOM 765 N N . ILE A 1 96 ? 3.037 0.299 7.033 1.00 98.38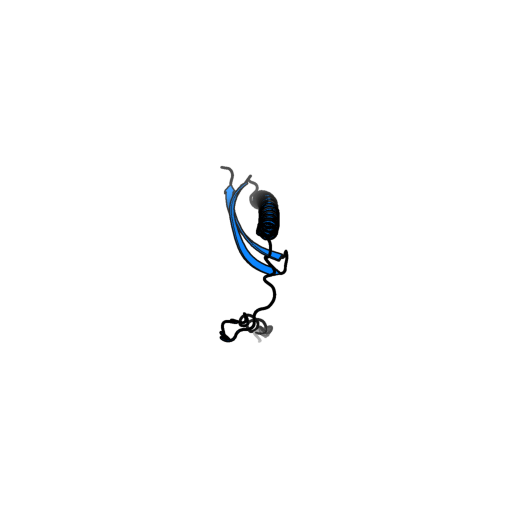 96 ILE A N 1
ATOM 766 C CA . ILE A 1 96 ? 3.388 -0.463 5.832 1.00 98.38 96 ILE A CA 1
ATOM 767 C C . ILE A 1 96 ? 4.513 -1.409 6.227 1.00 98.38 96 ILE A C 1
ATOM 769 O O . ILE A 1 96 ? 5.586 -0.959 6.624 1.00 98.38 96 ILE A O 1
ATOM 773 N N . LEU A 1 97 ? 4.254 -2.710 6.149 1.00 98.31 97 LEU A N 1
ATOM 774 C CA . LEU A 1 97 ? 5.267 -3.723 6.417 1.00 98.31 97 LEU A CA 1
ATOM 775 C C . LEU A 1 97 ? 6.047 -4.037 5.146 1.00 98.31 97 LEU A C 1
ATOM 777 O O . LEU A 1 97 ? 7.272 -4.117 5.184 1.00 98.31 97 LEU A O 1
ATOM 781 N N . HIS A 1 98 ? 5.336 -4.202 4.029 1.00 97.94 98 HIS A N 1
ATOM 782 C CA . HIS A 1 98 ? 5.941 -4.640 2.784 1.00 97.94 98 HIS A CA 1
ATOM 783 C C . HIS A 1 98 ? 5.085 -4.301 1.558 1.00 97.94 98 HIS A C 1
ATOM 785 O O . HIS A 1 98 ? 3.857 -4.250 1.645 1.00 97.94 98 HIS A O 1
ATOM 791 N N . ILE A 1 99 ? 5.745 -4.079 0.418 1.00 97.94 99 ILE A N 1
ATOM 792 C CA . ILE A 1 99 ? 5.114 -3.944 -0.897 1.00 97.94 99 ILE A CA 1
ATOM 793 C C . ILE A 1 99 ? 5.793 -4.946 -1.828 1.00 97.94 99 ILE A C 1
ATOM 795 O O . ILE A 1 99 ? 6.936 -4.726 -2.226 1.00 97.94 99 ILE A O 1
ATOM 799 N N . GLU A 1 100 ? 5.090 -6.018 -2.185 1.00 96.81 100 GLU A N 1
ATOM 800 C CA . GLU A 1 100 ? 5.635 -7.089 -3.022 1.00 96.81 100 GLU A CA 1
ATOM 801 C C . GLU A 1 100 ? 5.102 -6.995 -4.458 1.00 96.81 100 GLU A C 1
ATOM 803 O O . GLU A 1 100 ? 3.889 -7.103 -4.668 1.00 96.81 100 GLU A O 1
ATOM 808 N N . PRO A 1 101 ? 5.964 -6.831 -5.474 1.00 94.69 101 PRO A N 1
ATOM 809 C CA . PRO A 1 101 ? 5.563 -6.981 -6.865 1.00 94.69 101 PRO A CA 1
ATOM 810 C C . PRO A 1 101 ? 5.434 -8.462 -7.234 1.00 94.69 101 PRO A C 1
ATOM 812 O O . PRO A 1 101 ? 6.423 -9.165 -7.397 1.00 94.69 101 PRO A O 1
ATOM 815 N N . VAL A 1 102 ? 4.205 -8.934 -7.436 1.00 94.75 102 VAL A N 1
ATOM 816 C CA . VAL A 1 102 ? 3.927 -10.357 -7.698 1.00 94.75 102 VAL A CA 1
ATOM 817 C C . VAL A 1 102 ? 3.973 -10.680 -9.187 1.00 94.75 102 VAL A C 1
ATOM 819 O O . VAL A 1 102 ? 4.477 -11.723 -9.602 1.00 94.75 102 VAL A O 1
ATOM 822 N N . LYS A 1 103 ? 3.397 -9.808 -10.017 1.00 90.69 103 LYS A N 1
ATOM 823 C CA . LYS A 1 103 ? 3.265 -10.054 -11.456 1.00 90.69 103 LYS A CA 1
ATOM 824 C C . LYS A 1 103 ? 3.231 -8.747 -12.231 1.00 90.69 103 LYS A C 1
ATOM 826 O O . LYS A 1 103 ? 2.734 -7.734 -11.750 1.00 90.69 103 LYS A O 1
ATOM 831 N N . SER A 1 104 ? 3.718 -8.789 -13.463 1.00 87.69 104 SER A N 1
ATOM 832 C CA . SER A 1 104 ? 3.473 -7.747 -14.457 1.00 87.69 104 SER A CA 1
ATOM 833 C C . SER A 1 104 ? 2.543 -8.313 -15.521 1.00 87.69 104 SER A C 1
ATOM 835 O O . SER A 1 104 ? 2.793 -9.399 -16.045 1.00 87.69 104 SER A O 1
ATOM 837 N N . TYR A 1 105 ? 1.443 -7.619 -15.787 1.00 88.88 105 TYR A N 1
ATOM 838 C CA . TYR A 1 105 ? 0.421 -8.071 -16.735 1.00 88.88 105 TYR A CA 1
ATOM 839 C C . TYR A 1 105 ? 0.547 -7.384 -18.101 1.00 88.88 105 TYR A C 1
ATOM 841 O O . TYR A 1 105 ? 0.172 -7.966 -19.113 1.00 88.88 105 TYR A O 1
ATOM 849 N N . ALA A 1 106 ? 1.091 -6.167 -18.140 1.00 88.88 106 ALA A N 1
ATOM 850 C CA . ALA A 1 106 ? 1.323 -5.381 -19.350 1.00 88.88 106 ALA A CA 1
ATOM 851 C C . ALA A 1 106 ? 2.381 -4.299 -19.063 1.00 88.88 106 ALA A C 1
ATOM 853 O O . ALA A 1 106 ? 2.694 -4.056 -17.891 1.00 88.88 106 ALA A O 1
ATOM 854 N N . PRO A 1 107 ? 2.917 -3.599 -20.083 1.00 85.44 107 PRO A N 1
ATOM 855 C CA . PRO A 1 107 ? 3.709 -2.399 -19.848 1.00 85.44 107 PRO A CA 1
ATOM 856 C C . PRO A 1 107 ? 2.961 -1.447 -18.910 1.00 85.44 107 PRO A C 1
ATOM 858 O O . PRO A 1 107 ? 1.813 -1.092 -19.166 1.00 85.44 107 PRO A O 1
ATOM 861 N N . HIS A 1 108 ? 3.613 -1.070 -17.811 1.00 85.06 108 HIS A N 1
ATOM 862 C CA . HIS A 1 108 ? 3.083 -0.176 -16.773 1.00 85.06 108 HIS A CA 1
ATOM 863 C C . HIS A 1 108 ? 1.926 -0.724 -15.915 1.00 85.06 108 HIS A C 1
ATOM 865 O O . HIS A 1 108 ? 1.505 -0.042 -14.985 1.00 85.06 108 HIS A O 1
ATOM 871 N N . MET A 1 109 ? 1.439 -1.947 -16.154 1.00 89.81 109 MET A N 1
ATOM 872 C CA . MET A 1 109 ? 0.443 -2.592 -15.293 1.00 89.81 109 MET A CA 1
ATOM 873 C C . MET A 1 109 ? 1.118 -3.599 -14.362 1.00 89.81 109 MET A C 1
ATOM 875 O O . MET A 1 109 ? 1.509 -4.695 -14.775 1.00 89.81 109 MET A O 1
ATOM 879 N N . TYR A 1 110 ? 1.170 -3.244 -13.081 1.00 92.50 110 TYR A N 1
ATOM 880 C CA . TYR A 1 110 ? 1.782 -4.061 -12.043 1.00 92.50 110 TYR A CA 1
ATOM 881 C C . TYR A 1 110 ? 0.734 -4.610 -11.085 1.00 92.50 110 TYR A C 1
ATOM 883 O O . TYR A 1 110 ? -0.147 -3.892 -10.617 1.00 92.50 110 TYR A O 1
ATOM 891 N N . HIS A 1 111 ? 0.865 -5.892 -10.772 1.00 95.00 111 HIS A N 1
ATOM 892 C CA . HIS A 1 111 ? 0.187 -6.515 -9.654 1.00 95.00 111 HIS A CA 1
ATOM 893 C C . HIS A 1 111 ? 1.123 -6.476 -8.454 1.00 95.00 111 HIS A C 1
ATOM 895 O O . HIS A 1 111 ? 2.133 -7.184 -8.423 1.00 95.00 111 HIS A O 1
ATOM 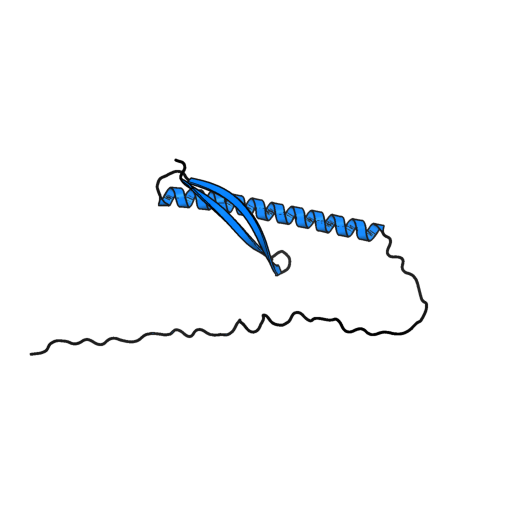901 N N . ILE A 1 112 ? 0.779 -5.630 -7.491 1.00 96.19 112 ILE A N 1
ATOM 902 C CA . ILE A 1 112 ? 1.515 -5.472 -6.242 1.00 96.19 112 ILE A CA 1
ATOM 903 C C . ILE A 1 112 ? 0.622 -5.852 -5.064 1.00 96.19 112 ILE A C 1
ATOM 905 O O . ILE A 1 112 ? -0.592 -5.645 -5.106 1.00 96.19 112 ILE A O 1
ATOM 909 N N . VAL A 1 113 ? 1.231 -6.394 -4.019 1.00 97.81 113 VAL A N 1
ATOM 910 C CA . VAL A 1 113 ? 0.580 -6.740 -2.755 1.00 97.81 113 VAL A CA 1
ATOM 911 C C . VAL A 1 113 ? 1.119 -5.820 -1.668 1.00 97.81 113 VAL A C 1
ATOM 913 O O . VAL A 1 113 ? 2.317 -5.556 -1.619 1.00 97.81 113 VAL A O 1
ATOM 916 N N . LEU A 1 114 ? 0.226 -5.311 -0.819 1.00 98.62 114 LEU A N 1
ATOM 917 C CA . LEU A 1 114 ? 0.563 -4.478 0.330 1.00 98.62 114 LEU A CA 1
ATOM 918 C C . LEU A 1 114 ? 0.2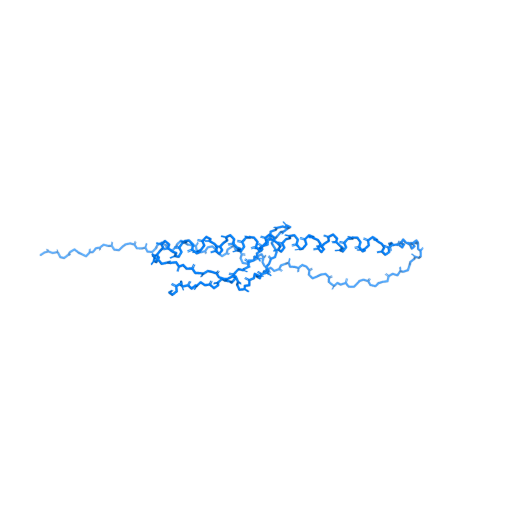81 -5.242 1.617 1.00 98.62 114 LEU A C 1
ATOM 920 O O . LEU A 1 114 ? -0.879 -5.509 1.934 1.00 98.62 114 LEU A O 1
ATOM 924 N N . ASP A 1 115 ? 1.330 -5.473 2.395 1.00 98.44 115 ASP A N 1
ATOM 925 C CA . ASP A 1 115 ? 1.204 -5.961 3.759 1.00 98.44 115 ASP A CA 1
ATOM 926 C C . ASP A 1 115 ? 1.105 -4.760 4.702 1.00 98.44 115 ASP A C 1
ATOM 928 O O . ASP A 1 115 ? 2.037 -3.957 4.830 1.00 98.44 115 ASP A O 1
ATOM 932 N N . LEU A 1 116 ? -0.045 -4.622 5.362 1.00 98.38 116 LEU A N 1
ATOM 933 C CA . LEU A 1 116 ? -0.354 -3.491 6.232 1.00 98.38 116 LEU A CA 1
ATOM 934 C C . LEU A 1 116 ? -0.681 -3.970 7.646 1.00 98.38 116 LEU A C 1
ATOM 936 O O . LEU A 1 116 ? -1.674 -4.660 7.876 1.00 98.38 116 LEU A O 1
ATOM 940 N N . GLU A 1 117 ? 0.107 -3.538 8.623 1.00 98.38 117 GLU A N 1
ATOM 941 C CA . GLU A 1 117 ? -0.239 -3.712 10.029 1.00 98.38 117 GLU A CA 1
ATOM 942 C C . GLU A 1 117 ? -1.283 -2.670 10.434 1.00 98.38 117 GLU A C 1
ATOM 944 O O . GLU A 1 117 ? -1.089 -1.477 10.207 1.00 98.38 117 GLU A O 1
ATOM 949 N N . CYS A 1 118 ? -2.362 -3.105 11.088 1.00 97.88 118 CYS A N 1
ATOM 950 C CA . CYS A 1 118 ? -3.397 -2.228 11.631 1.00 97.88 118 CYS A CA 1
ATOM 951 C C . CYS A 1 118 ? -3.551 -2.468 13.134 1.00 97.88 118 CYS A C 1
ATOM 953 O O . CYS A 1 118 ? -3.849 -3.586 13.555 1.00 97.88 118 CYS A O 1
ATOM 955 N N . ARG A 1 119 ? -3.380 -1.426 13.955 1.00 97.38 119 ARG A N 1
ATOM 956 C CA . ARG A 1 119 ? -3.552 -1.513 15.415 1.00 97.38 119 ARG A CA 1
ATOM 957 C C . ARG A 1 119 ? -4.353 -0.330 15.965 1.00 97.38 119 ARG A C 1
ATOM 959 O O . ARG A 1 119 ? -4.134 0.794 15.510 1.00 97.38 119 ARG A O 1
ATOM 966 N N . PRO A 1 120 ? -5.242 -0.528 16.952 1.00 96.00 120 PRO A N 1
ATOM 967 C CA . PRO A 1 120 ? -5.841 0.583 17.686 1.00 96.00 120 PRO A CA 1
ATOM 968 C C . PRO A 1 120 ? -4.748 1.403 18.384 1.00 96.00 120 PRO A C 1
ATOM 970 O O . PRO A 1 120 ? -3.776 0.835 18.883 1.00 96.00 120 PRO A O 1
ATOM 973 N N . HIS A 1 121 ? -4.901 2.726 18.448 1.00 85.31 121 HIS A N 1
ATOM 974 C CA . HIS A 1 121 ? -4.149 3.508 19.429 1.00 85.31 121 HIS A CA 1
ATOM 975 C C . HIS A 1 121 ? -4.739 3.186 20.809 1.00 85.31 121 HIS A C 1
ATOM 977 O O . HIS A 1 121 ? -5.944 3.350 21.014 1.00 85.31 121 HIS A O 1
ATOM 983 N N . SER A 1 122 ? -3.898 2.643 21.692 1.00 75.81 122 SER A N 1
ATOM 984 C CA . SER A 1 122 ? -4.213 2.327 23.091 1.00 75.81 122 SER A CA 1
ATOM 985 C C . SER A 1 122 ? -4.635 3.557 23.878 1.00 75.81 122 SER A C 1
ATOM 987 O O . SER A 1 122 ? -3.951 4.591 23.687 1.00 75.81 122 SER A O 1
#

pLDDT: mean 73.2, std 24.15, range [31.39, 98.62]

Foldseek 3Di:
DDDDDDDDDDDPPPDPDPPDPPPPPDDDPPDDDDDDDDDDDDDPPPDPVVVVVVVVVVVVVVVVLVVVLVVVLVVVQVVVQVVCCVVPVFGKDKDWPDKAFDDDDDVVRTDIDTDIDMDTDD

InterPro domains:
  IPR029063 S-adenosyl-L-methionine-dependent methyltransferase superfamily [G3DSA:3.40.50.150] (48-120)

Sequence (122 aa):
MHTDVGPEPRSLEGSTSPVEEQQLQQCPEQAVSNRQEDRMGQRNRRSPKDADIMDSVRETQAAATRAEWQRWAETTGARIRVLLQQLHGKPWRTNILHIEPVKSYAPHMYHIVLDLECRPHS

Secondary structure (DSSP, 8-state):
-------------------STTSS-----------------------HHHHHHHHHHHHHHHHHHHHHHHHHHHHHHHHHHHHHHHHHSS-EEEEEEEEEEEEEEETTEEEEEEEEEEEE--

Organism: Chelydra serpentina (NCBI:txid8475)

Radius of gyration: 28.51 Å; chains: 1; bounding box: 92×37×66 Å

=== Feature glossary ===
Legend for the data blocks above and below:

— What the protein is —

The amino-acid sequence is the protein's primary structure: the linear order of residues from the N-terminus to the C-terminus, written in one-letter code. Everything else here — the 3D coordinates, the secondary structure, the domain annotations — is ultimately a consequence of this string.

Functional annotations link the protein to curated databases. InterPro entries identify conserved domains and families by matching the sequence against member-database signatures (Pfam, PROSITE, CDD, …). Gene Ontology (GO) terms describe molecular function, biological process, and cellular component in a controlled vocabulary. CATH places the structure in a hierarchical fold classification (Class/Architecture/Topology/Homologous-superfamily). The organism is the source species.

— Where its atoms are —

Atomic coordinates in PDBx/mmCIF format — the same representation the Protein Data Bank distributes. Each line of the _atom_site loop places one backbone atom in Cartesian space (units: ångströms, origin: arbitrary).

The six renders are orthographic views along the three Cartesian axes in both directions. Representation (cartoon, sticks, or surface) and color scheme (sequence-rainbow or by-chain) vary across proteins so the training set covers all the common visualization conventions.

— Local backbone conformation —

Eight-state secondary structure (DSSP): H is the canonical α-helix, G the tighter 3₁₀-helix, I the wider π-helix; E/B are β-structure, T and S are turns and bends, and '-' is everything else. DSSP derives these from the pattern of main-chain N–H···O=C hydrogen bonds, not from the sequence.

Three-state secondary structure (P-SEA) collapses the eight DSSP classes into helix (a), strand (b), and coil (c). P-SEA assigns these from Cα geometry alone — distances and angles — without requiring backbone oxygens, so it works on any Cα trace.

φ (phi) and ψ (psi) are the two rotatable backbone dihedrals per residue: φ is the C(i-1)–N–Cα–C torsion, ψ is the N–Cα–C–N(i+1) torsion, both in degrees on (−180°, 180°]. α-helical residues cluster near (−60°, −45°); β-strand residues near (−120°, +130°). A Ramachandran plot is simply a scatter of (φ, ψ) for every residue.

— Global shape and packing —

The geometric summary reports three shape descriptors. Rg (radius of gyration) measures how spread out the Cα atoms are about their centre of mass; compact globular proteins have small Rg, elongated or unfolded ones large. Cα contacts (<8 Å, |i−j|>4) count long-range residue pairs in spatial proximity — high for tightly packed folds, near zero for rods or random coil. The bounding-box extents give the protein's footprint along x, y, z in Å.

SASA measures how much of the protein is reachable by solvent. It is computed by rolling a water-sized probe over the atomic surface and summing the exposed area (Å²). Per-residue SASA distinguishes core (buried, low SASA) from surface (exposed, high SASA) residues; total SASA is a whole-molecule size measure.

Plot images: a contact map (which residues are close in 3D, as an N×N binary image), a Ramachandran scatter (backbone torsion angles, revealing secondary-structure composition at a glance), and — for AlphaFold structures — a PAE heatmap (pairwise prediction confidence).

— Structural neighborhood —

A 3Di character summarizes, for each residue, the relative orientation of the Cα frame of its nearest spatial neighbor. Because it encodes fold topology rather than chemistry, 3Di alignments detect remote structural similarity that sequence alignment misses.

The Foldseek neighbor list gives the closest experimentally determined structures in the PDB, ranked by structural alignment. TM-score near 1 means near-identical fold; near 0.3 means only rough topology match. This is how one finds what a novel AlphaFold prediction most resembles in the solved-structure universe.

— Confidence and disorder —

For AlphaFold models, the B-factor field carries pLDDT — the model's own estimate of local accuracy on a 0–100 scale. Regions with pLDDT<50 should be treated as essentially unmodeled; they often correspond to intrinsically disordered segments.

Crystallographic B-factors measure how much each atom's electron density is smeared out, in Å². They rise in mobile loops and surface residues and fall in the buried interior. In AlphaFold models this column is repurposed to hold pLDDT instead.

Predicted Aligned Error (PAE) is an AlphaFold confidence matrix: entry (i, j) is the expected error in the position of residue j, in ångströms, when the prediction is superimposed on the true structure at residue i. Low PAE within a block of residues means that block is internally rigid and well-predicted; high PAE between two blocks means their relative placement is uncertain even if each block individually is confident.